Protein AF-A0A929BHW5-F1 (afdb_monomer_lite)

Sequence (116 aa):
M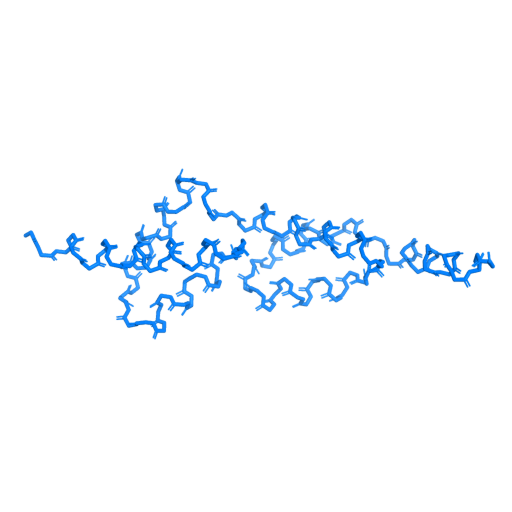ADTSASQRCLDAAYRYLSYRPRSEGEVRQRLLRHGFANEEVDEAIAKLKEQKLIDDFAFAQFWKDSRLSFRPKSKRLIARELRGKRVDADIVYEMTKDIDDELNAYKIGCSRIAF

Secondary structure (DSSP, 8-state):
--THHHHHHHHHHHHHHHTTS---HHHHHHHHHHTT--HHHHHHHHHHHHHTTS--HHHHHHHHHHHHHHTS---HHHHHHHHHHTT--HHHHHHHHTT--HHHHHHHHHHTT---

pLDDT: mean 81.16, std 13.09, range [41.66, 92.19]

Structure (mmCIF, N/CA/C/O backbone):
data_AF-A0A929BHW5-F1
#
_entry.id   AF-A0A929BHW5-F1
#
loop_
_atom_site.group_PDB
_atom_site.id
_atom_site.type_symbol
_atom_site.label_atom_id
_atom_site.label_alt_id
_atom_site.label_comp_id
_atom_site.label_asym_id
_atom_site.label_entity_id
_atom_site.label_seq_id
_atom_site.pdbx_PDB_ins_code
_atom_site.Cartn_x
_atom_site.Cartn_y
_atom_site.Cartn_z
_atom_site.occupancy
_atom_site.B_iso_or_equiv
_atom_site.auth_seq_id
_atom_site.auth_comp_id
_atom_site.auth_asym_id
_atom_site.auth_atom_id
_atom_site.pdbx_PDB_model_num
ATOM 1 N N . MET A 1 1 ? -21.484 4.624 23.759 1.00 43.19 1 MET A N 1
ATOM 2 C CA . MET A 1 1 ? -20.060 5.020 23.625 1.00 43.19 1 MET A CA 1
ATOM 3 C C . MET A 1 1 ? -19.141 3.787 23.689 1.00 43.19 1 MET A C 1
ATOM 5 O O . MET A 1 1 ? -18.159 3.810 24.417 1.00 43.19 1 MET A O 1
ATOM 9 N N . ALA A 1 2 ? -19.450 2.700 22.965 1.00 47.53 2 ALA A N 1
ATOM 10 C CA . ALA A 1 2 ? -18.661 1.456 23.004 1.00 47.53 2 ALA A CA 1
ATOM 11 C C . ALA A 1 2 ? -17.816 1.229 21.729 1.00 47.53 2 ALA A C 1
ATOM 13 O O . ALA A 1 2 ? -16.783 0.562 21.794 1.00 47.53 2 ALA A O 1
ATOM 14 N N . ASP A 1 3 ? -18.180 1.865 20.610 1.00 55.06 3 ASP A N 1
ATOM 15 C CA . ASP A 1 3 ? -17.587 1.582 19.291 1.00 55.06 3 ASP A CA 1
ATOM 16 C C . ASP A 1 3 ? -16.244 2.282 19.035 1.00 55.06 3 ASP A C 1
ATOM 18 O O . ASP A 1 3 ? -15.412 1.793 18.271 1.00 55.06 3 ASP A O 1
ATOM 22 N N . THR A 1 4 ? -15.950 3.375 19.748 1.00 61.31 4 THR A N 1
ATOM 23 C CA . THR A 1 4 ? -14.679 4.105 19.599 1.00 61.31 4 THR A CA 1
ATOM 24 C C . THR A 1 4 ? -13.470 3.230 19.945 1.00 61.31 4 THR A C 1
ATOM 26 O O . THR A 1 4 ? -12.410 3.387 19.350 1.00 61.31 4 THR A O 1
ATOM 29 N N . SER A 1 5 ? -13.609 2.271 20.873 1.00 70.75 5 SER A N 1
ATOM 30 C CA . SER A 1 5 ? -12.477 1.431 21.292 1.00 70.75 5 SER A CA 1
ATOM 31 C C . SER A 1 5 ? -12.077 0.384 20.248 1.00 70.75 5 SER A C 1
ATOM 33 O O . SER A 1 5 ? -10.893 0.071 20.133 1.00 70.75 5 SER A O 1
ATOM 35 N N . ALA A 1 6 ? -13.036 -0.146 19.484 1.00 74.88 6 ALA A N 1
ATOM 36 C CA . ALA A 1 6 ? -12.781 -1.150 18.454 1.00 74.88 6 ALA A CA 1
ATOM 37 C C . ALA A 1 6 ? -12.157 -0.500 17.209 1.00 74.88 6 ALA A C 1
ATOM 39 O O . ALA A 1 6 ? -11.065 -0.895 16.794 1.00 74.88 6 ALA A O 1
ATOM 40 N N . SER A 1 7 ? -12.754 0.604 16.744 1.00 79.12 7 SER A N 1
ATOM 41 C CA . SER A 1 7 ? -12.224 1.432 15.651 1.00 79.12 7 SER A CA 1
ATOM 42 C C . SER A 1 7 ? -10.809 1.956 15.961 1.00 79.12 7 SER A C 1
ATOM 44 O O . SER A 1 7 ? -9.906 1.863 15.126 1.00 79.12 7 SER A O 1
ATOM 46 N N . GLN A 1 8 ? -10.544 2.383 17.205 1.00 84.19 8 GLN A N 1
ATOM 47 C CA . GLN A 1 8 ? -9.198 2.804 17.617 1.00 84.19 8 GLN A CA 1
ATOM 48 C C . GLN A 1 8 ? -8.180 1.651 17.597 1.00 84.19 8 GLN A C 1
ATOM 50 O O . GLN A 1 8 ? -7.059 1.832 17.127 1.00 84.19 8 GLN A O 1
ATOM 55 N N . ARG A 1 9 ? -8.554 0.443 18.045 1.00 87.56 9 ARG A N 1
ATOM 56 C CA . ARG A 1 9 ? -7.670 -0.738 17.969 1.00 87.56 9 ARG A CA 1
ATOM 57 C C . ARG A 1 9 ? -7.383 -1.148 16.523 1.00 87.56 9 ARG A C 1
ATOM 59 O O . ARG A 1 9 ? -6.266 -1.580 16.234 1.00 87.56 9 ARG A O 1
ATOM 66 N N . CYS A 1 10 ? -8.368 -1.015 15.635 1.00 89.44 10 CYS A N 1
ATOM 67 C CA . CYS A 1 10 ? -8.224 -1.257 14.200 1.00 89.44 10 CYS A CA 1
ATOM 68 C C . CYS A 1 10 ? -7.194 -0.291 13.587 1.00 89.44 10 CYS A C 1
ATOM 70 O O . CYS A 1 10 ? -6.237 -0.724 12.937 1.00 89.44 10 CYS A O 1
ATOM 72 N N . LEU A 1 11 ? -7.320 1.006 13.889 1.00 88.44 11 LEU A N 1
ATOM 73 C CA . LEU A 1 11 ? -6.371 2.042 13.470 1.00 88.44 11 LEU A CA 1
ATOM 74 C C . LEU A 1 11 ? -4.960 1.804 14.014 1.00 88.44 11 LEU A C 1
ATOM 76 O O . LEU A 1 11 ? -4.001 1.809 13.245 1.00 88.44 11 LEU A O 1
ATOM 80 N N . ASP A 1 12 ? -4.818 1.521 15.308 1.00 90.50 12 ASP A N 1
ATOM 81 C CA . ASP A 1 12 ? -3.513 1.255 15.925 1.00 90.50 12 ASP A CA 1
ATOM 82 C C . ASP A 1 12 ? -2.820 0.039 15.289 1.00 90.50 12 ASP A C 1
ATOM 84 O O . ASP A 1 12 ? -1.606 0.048 15.049 1.00 90.50 12 ASP A O 1
ATOM 88 N N . ALA A 1 13 ? -3.584 -1.012 14.972 1.00 89.62 13 ALA A N 1
ATOM 89 C CA . ALA A 1 13 ? -3.074 -2.176 14.256 1.00 89.62 13 ALA A CA 1
ATOM 90 C C . ALA A 1 13 ? -2.618 -1.818 12.832 1.00 89.62 13 ALA A C 1
ATOM 92 O O . ALA A 1 13 ? -1.569 -2.299 12.386 1.00 89.62 13 ALA A O 1
ATOM 93 N N . ALA A 1 14 ? -3.362 -0.955 12.137 1.00 91.00 14 ALA A N 1
ATOM 94 C CA . ALA A 1 14 ? -2.997 -0.475 10.811 1.00 91.00 14 ALA A CA 1
ATOM 95 C C . ALA A 1 14 ? -1.727 0.392 10.841 1.00 91.00 14 ALA A C 1
ATOM 97 O O . ALA A 1 14 ? -0.806 0.136 10.063 1.00 91.00 14 ALA A O 1
ATOM 98 N N . TYR A 1 15 ? -1.612 1.332 11.785 1.00 90.94 15 TYR A N 1
ATOM 99 C CA . TYR A 1 15 ? -0.413 2.161 11.959 1.00 90.94 15 TYR A CA 1
ATOM 100 C C . TYR A 1 15 ? 0.834 1.318 12.212 1.00 90.94 15 TYR A C 1
ATOM 102 O O . TYR A 1 15 ? 1.860 1.507 11.555 1.00 90.94 15 TYR A O 1
ATOM 110 N N . ARG A 1 16 ? 0.737 0.328 13.109 1.00 90.69 16 ARG A N 1
ATOM 111 C CA . ARG A 1 16 ? 1.833 -0.619 13.356 1.00 90.69 16 ARG A CA 1
ATOM 112 C C . ARG A 1 16 ? 2.199 -1.414 12.110 1.00 90.69 16 ARG A C 1
ATOM 114 O O . ARG A 1 16 ? 3.352 -1.781 11.948 1.00 90.69 16 ARG A O 1
ATOM 121 N N . TYR A 1 17 ? 1.243 -1.721 11.239 1.00 89.12 17 TYR A N 1
ATOM 122 C CA . TYR A 1 17 ? 1.525 -2.465 10.015 1.00 89.12 17 TYR A CA 1
ATOM 123 C C . TYR A 1 17 ? 2.203 -1.603 8.939 1.00 89.12 17 TYR A C 1
ATOM 125 O O . TYR A 1 17 ? 3.092 -2.094 8.232 1.00 89.12 17 TYR A O 1
ATOM 133 N N . LEU A 1 18 ? 1.805 -0.331 8.839 1.00 88.00 18 LEU A N 1
ATOM 134 C CA . LEU A 1 18 ? 2.354 0.652 7.902 1.00 88.00 18 LEU A CA 1
ATOM 135 C C . LEU A 1 18 ? 3.751 1.146 8.300 1.00 88.00 18 LEU A C 1
ATOM 137 O O . LEU A 1 18 ? 4.556 1.440 7.419 1.00 88.00 18 LEU A O 1
ATOM 141 N N . SER A 1 19 ? 4.079 1.183 9.596 1.00 88.25 19 SER A N 1
ATOM 142 C CA . SER A 1 19 ? 5.367 1.705 10.080 1.00 88.25 19 SER A CA 1
ATOM 143 C C . SER A 1 19 ? 6.592 0.924 9.587 1.00 88.25 19 SER A C 1
ATOM 145 O O . SER A 1 19 ? 7.676 1.490 9.480 1.00 88.25 19 SER A O 1
ATOM 147 N N . TYR A 1 20 ? 6.443 -0.363 9.257 1.00 84.38 20 TYR A N 1
ATOM 148 C CA . TYR A 1 20 ? 7.560 -1.194 8.791 1.00 84.38 20 TYR A CA 1
ATOM 149 C C . TYR A 1 20 ? 7.946 -0.945 7.328 1.00 84.38 20 TYR A C 1
ATOM 151 O O . TYR A 1 20 ? 9.118 -1.051 6.976 1.00 84.38 20 TYR A O 1
ATOM 159 N N . ARG A 1 21 ? 6.958 -0.728 6.451 1.00 84.56 21 ARG A N 1
ATOM 160 C CA . ARG A 1 21 ? 7.149 -0.460 5.016 1.00 84.56 21 ARG A CA 1
ATOM 161 C C . ARG A 1 21 ? 5.842 0.066 4.411 1.00 84.56 21 ARG A C 1
ATOM 163 O O . ARG A 1 21 ? 4.783 -0.359 4.879 1.00 84.56 21 ARG A O 1
ATOM 170 N N . PRO A 1 22 ? 5.892 0.842 3.315 1.00 84.19 22 PRO A N 1
ATOM 171 C CA . PRO A 1 22 ? 4.690 1.235 2.585 1.00 84.19 22 PRO A CA 1
ATOM 172 C C . PRO A 1 22 ? 3.915 0.001 2.103 1.00 84.19 22 PRO A C 1
ATOM 174 O O . PRO A 1 22 ? 4.509 -0.977 1.624 1.00 84.19 22 PRO A O 1
ATOM 177 N N . ARG A 1 23 ? 2.591 0.035 2.277 1.00 87.25 23 ARG A N 1
ATOM 178 C CA . ARG A 1 23 ? 1.644 -1.037 1.934 1.00 87.25 23 ARG A CA 1
ATOM 179 C C . ARG A 1 23 ? 0.542 -0.489 1.040 1.00 87.25 23 ARG A C 1
ATOM 181 O O . ARG A 1 23 ? 0.194 0.679 1.164 1.00 87.25 23 ARG A O 1
ATOM 188 N N . SER A 1 24 ? -0.033 -1.354 0.214 1.00 90.56 24 SER A N 1
ATOM 189 C CA . SER A 1 24 ? -1.287 -1.063 -0.477 1.00 90.56 24 SER A CA 1
ATOM 190 C C . SER A 1 24 ? -2.479 -1.158 0.477 1.00 90.56 24 SER A C 1
ATOM 192 O O . SER A 1 24 ? -2.452 -1.891 1.476 1.00 90.56 24 SER A O 1
ATOM 194 N N . GLU A 1 25 ? -3.561 -0.484 0.115 1.00 90.50 25 GLU A N 1
ATOM 195 C CA . GLU A 1 25 ? -4.868 -0.566 0.758 1.00 90.50 25 GLU A CA 1
ATOM 196 C C . GLU A 1 25 ? -5.330 -2.019 0.887 1.00 90.50 25 GLU A C 1
ATOM 198 O O . GLU A 1 25 ? -5.717 -2.467 1.969 1.00 90.50 25 GLU A O 1
ATOM 203 N N . GLY A 1 26 ? -5.210 -2.798 -0.190 1.00 88.81 26 GLY A N 1
ATOM 204 C CA . GLY A 1 26 ? -5.611 -4.201 -0.194 1.00 88.81 26 GLY A CA 1
ATOM 205 C C . GLY A 1 26 ? -4.771 -5.099 0.729 1.00 88.81 26 GLY A C 1
ATOM 206 O O . GLY A 1 26 ? -5.286 -6.100 1.244 1.00 88.81 26 GLY A O 1
ATOM 207 N N . GLU A 1 27 ? -3.495 -4.776 0.985 1.00 89.94 27 GLU A N 1
ATOM 208 C CA . GLU A 1 27 ? -2.702 -5.467 2.015 1.00 89.94 27 GLU A CA 1
ATOM 209 C C . GLU A 1 27 ? -3.205 -5.114 3.425 1.00 89.94 27 GLU A C 1
ATOM 211 O O . GLU A 1 27 ? -3.349 -6.016 4.258 1.00 89.94 27 GLU A O 1
ATOM 216 N N . VAL A 1 28 ? -3.508 -3.836 3.686 1.00 91.19 28 VAL A N 1
ATOM 217 C CA . VAL A 1 28 ? -3.990 -3.359 4.995 1.00 91.19 28 VAL A CA 1
ATOM 218 C C . VAL A 1 28 ? -5.378 -3.917 5.305 1.00 91.19 28 VAL A C 1
ATOM 220 O O . VAL A 1 28 ? -5.559 -4.538 6.354 1.00 91.19 28 VAL A O 1
ATOM 223 N N . ARG A 1 29 ? -6.328 -3.815 4.367 1.00 92.19 29 ARG A N 1
ATOM 224 C CA . ARG A 1 29 ? -7.685 -4.360 4.514 1.00 92.19 29 ARG A CA 1
ATOM 225 C C . ARG A 1 29 ? -7.646 -5.855 4.824 1.00 92.19 29 ARG A C 1
ATOM 227 O O . ARG A 1 29 ? -8.243 -6.301 5.800 1.00 92.19 29 ARG A O 1
ATOM 234 N N . GLN A 1 30 ? -6.877 -6.644 4.062 1.00 91.38 30 GLN A N 1
ATOM 235 C CA . GLN A 1 30 ? -6.772 -8.083 4.331 1.00 91.38 30 GLN A CA 1
ATOM 236 C C . GLN A 1 30 ? -6.159 -8.373 5.709 1.00 91.38 30 GLN A C 1
ATOM 238 O O . GLN A 1 30 ? -6.560 -9.327 6.380 1.00 91.38 30 GLN A O 1
ATOM 243 N N . ARG A 1 31 ? -5.161 -7.586 6.126 1.00 90.88 31 ARG A N 1
ATOM 244 C CA . ARG A 1 31 ? -4.504 -7.757 7.423 1.00 90.88 31 ARG A CA 1
ATOM 245 C C . ARG A 1 31 ? -5.483 -7.521 8.570 1.00 90.88 31 ARG A C 1
ATOM 247 O O . ARG A 1 31 ? -5.496 -8.330 9.494 1.00 90.88 31 ARG A O 1
ATOM 254 N N . LEU A 1 32 ? -6.287 -6.463 8.495 1.00 90.50 32 LEU A N 1
ATOM 255 C CA . LEU A 1 32 ? -7.270 -6.122 9.522 1.00 90.50 32 LEU A CA 1
ATOM 256 C C . LEU A 1 32 ? -8.406 -7.154 9.579 1.00 90.50 32 LEU A C 1
ATOM 258 O O . LEU A 1 32 ? -8.705 -7.671 10.652 1.00 90.50 32 LEU A O 1
ATOM 262 N N . LEU A 1 33 ? -8.934 -7.583 8.430 1.00 91.31 33 LEU A N 1
ATOM 263 C CA . LEU A 1 33 ? -9.943 -8.650 8.389 1.00 91.31 33 LEU A CA 1
ATOM 264 C C . LEU A 1 33 ? -9.425 -9.967 8.987 1.00 91.31 33 LEU A C 1
ATOM 266 O O . LEU A 1 33 ? -10.125 -10.634 9.742 1.00 91.31 33 LEU A O 1
ATOM 270 N N . ARG A 1 34 ? -8.160 -10.327 8.724 1.00 90.94 34 ARG A N 1
ATOM 271 C CA . ARG A 1 34 ? -7.519 -11.497 9.356 1.00 90.94 34 ARG A CA 1
ATOM 272 C C . ARG A 1 34 ? -7.337 -11.357 10.868 1.00 90.94 34 ARG A C 1
ATOM 274 O O . ARG A 1 34 ? -7.190 -12.374 11.537 1.00 90.94 34 ARG A O 1
ATOM 281 N N . HIS A 1 35 ? -7.307 -10.134 11.390 1.00 88.12 35 HIS A N 1
ATOM 282 C CA . HIS A 1 35 ? -7.249 -9.865 12.825 1.00 88.12 35 HIS A CA 1
ATOM 283 C C . HIS A 1 35 ? -8.624 -9.935 13.509 1.00 88.12 35 HIS A C 1
ATOM 285 O O . HIS A 1 35 ? -8.672 -9.865 14.734 1.00 88.12 35 HIS A O 1
ATOM 291 N N . GLY A 1 36 ? -9.706 -10.135 12.749 1.00 90.00 36 GLY A N 1
ATOM 292 C CA . GLY A 1 36 ? -11.058 -10.313 13.279 1.00 90.00 36 GLY A CA 1
ATOM 293 C C . GLY A 1 36 ? -11.870 -9.023 13.403 1.00 90.00 36 GLY A C 1
ATOM 294 O O . GLY A 1 36 ? -12.916 -9.048 14.042 1.00 90.00 36 GLY A O 1
ATOM 295 N N . PHE A 1 37 ? -11.412 -7.915 12.811 1.00 91.00 37 PHE A N 1
ATOM 296 C CA . PHE A 1 37 ? -12.187 -6.672 12.756 1.00 91.00 37 PHE A CA 1
ATOM 297 C C . PHE A 1 37 ? -13.363 -6.796 11.776 1.00 91.00 37 PHE A C 1
ATOM 299 O O . PHE A 1 37 ? -13.251 -7.463 10.742 1.00 91.00 37 PHE A O 1
ATOM 306 N N . ALA A 1 38 ? -14.484 -6.144 12.093 1.00 91.06 38 ALA A N 1
ATOM 307 C CA . ALA A 1 38 ? -15.653 -6.092 11.217 1.00 91.06 38 ALA A CA 1
ATOM 308 C C . ALA A 1 38 ? -15.366 -5.265 9.951 1.00 91.06 38 ALA A C 1
ATOM 310 O O . ALA A 1 38 ? -14.555 -4.342 9.982 1.00 91.06 38 ALA A O 1
ATOM 311 N N . ASN A 1 39 ? -16.052 -5.561 8.838 1.00 89.62 39 ASN A N 1
ATOM 312 C CA . ASN A 1 39 ? -15.855 -4.823 7.579 1.00 89.62 39 ASN A CA 1
ATOM 313 C C . ASN A 1 39 ? -16.061 -3.309 7.753 1.00 89.62 39 ASN A C 1
ATOM 315 O O . ASN A 1 39 ? -15.259 -2.535 7.247 1.00 89.62 39 ASN A O 1
ATOM 319 N N . GLU A 1 40 ? -17.074 -2.898 8.520 1.00 89.94 40 GLU A N 1
ATOM 320 C CA . GLU A 1 40 ? -17.373 -1.484 8.783 1.00 89.94 40 GLU A CA 1
ATOM 321 C C . GLU A 1 40 ? -16.216 -0.772 9.507 1.00 89.94 40 GLU A C 1
ATOM 323 O O . GLU A 1 40 ? -15.802 0.310 9.097 1.00 89.94 40 GLU A O 1
ATOM 328 N N . GLU A 1 41 ? -15.624 -1.408 10.524 1.00 90.06 41 GLU A N 1
ATOM 329 C CA . GLU A 1 41 ? -14.463 -0.869 11.251 1.00 90.06 41 GLU A CA 1
ATOM 330 C C . GLU A 1 41 ? -13.217 -0.776 10.363 1.00 90.06 41 GLU A C 1
ATOM 332 O O . GLU A 1 41 ? -12.408 0.146 10.493 1.00 90.06 41 GLU A O 1
ATOM 337 N N . VAL A 1 42 ? -13.034 -1.747 9.463 1.00 91.69 42 VAL A N 1
ATOM 338 C CA . VAL A 1 42 ? -11.925 -1.740 8.506 1.00 91.69 42 VAL A CA 1
ATOM 339 C C . VAL A 1 42 ? -12.102 -0.617 7.493 1.00 91.69 42 VAL A C 1
ATOM 341 O O . VAL A 1 42 ? -11.137 0.089 7.208 1.00 91.69 42 VAL A O 1
ATOM 344 N N . ASP A 1 43 ? -13.310 -0.421 6.976 1.00 91.19 43 ASP A N 1
ATOM 345 C CA . ASP A 1 43 ? -13.602 0.635 6.008 1.00 91.19 43 ASP A CA 1
ATOM 346 C C . ASP A 1 43 ? -13.423 2.027 6.622 1.00 91.19 43 ASP A C 1
ATOM 348 O O . ASP A 1 43 ? -12.798 2.892 6.003 1.00 91.19 43 ASP A O 1
ATOM 352 N N . GLU A 1 44 ? -13.858 2.220 7.870 1.00 90.69 44 GLU A N 1
ATOM 353 C CA . GLU A 1 44 ? -13.622 3.461 8.610 1.00 90.69 44 GLU A CA 1
ATOM 354 C C . GLU A 1 44 ? -12.120 3.714 8.836 1.00 90.69 44 GLU A C 1
ATOM 356 O O . GLU A 1 44 ? -11.624 4.827 8.626 1.00 90.69 44 GLU A O 1
ATOM 361 N N . ALA A 1 45 ? -11.365 2.677 9.218 1.00 91.00 45 ALA A N 1
ATOM 362 C CA . ALA A 1 45 ? -9.924 2.788 9.414 1.00 91.00 45 ALA A CA 1
ATOM 363 C C . ALA A 1 45 ? -9.192 3.120 8.104 1.00 91.00 45 ALA A C 1
ATOM 365 O O . ALA A 1 45 ? -8.326 3.995 8.086 1.00 91.00 45 ALA A O 1
ATOM 366 N N . ILE A 1 46 ? -9.554 2.468 6.996 1.00 90.94 46 ILE A N 1
ATOM 367 C CA . ILE A 1 46 ? -8.983 2.750 5.674 1.00 90.94 46 ILE A CA 1
ATOM 368 C C . ILE A 1 46 ? -9.304 4.181 5.231 1.00 90.94 46 ILE A C 1
ATOM 370 O O . ILE A 1 46 ? -8.402 4.871 4.754 1.00 90.94 46 ILE A O 1
ATOM 374 N N . ALA A 1 47 ? -10.541 4.653 5.418 1.00 91.19 47 ALA A N 1
ATOM 375 C CA . ALA A 1 47 ? -10.926 6.023 5.077 1.00 91.19 47 ALA A CA 1
ATOM 376 C C . ALA A 1 47 ? -10.068 7.055 5.831 1.00 91.19 47 ALA A C 1
ATOM 378 O O . ALA A 1 47 ? -9.466 7.928 5.207 1.00 91.19 47 ALA A O 1
ATOM 379 N N . LYS A 1 48 ? -9.896 6.883 7.147 1.00 90.81 48 LYS A N 1
ATOM 380 C CA . LYS A 1 48 ? -9.023 7.743 7.966 1.00 90.81 48 LYS A CA 1
ATOM 381 C C . LYS A 1 48 ? -7.557 7.695 7.527 1.00 90.81 48 LYS A C 1
ATOM 383 O O . LYS A 1 48 ? -6.885 8.723 7.485 1.00 90.81 48 LYS A O 1
ATOM 388 N N . LEU A 1 49 ? -7.041 6.517 7.173 1.00 89.50 49 LEU A N 1
ATOM 389 C CA . LEU A 1 49 ? -5.664 6.373 6.683 1.00 89.50 49 LEU A CA 1
ATOM 390 C C . LEU A 1 49 ? -5.459 7.048 5.318 1.00 89.50 49 LEU A C 1
ATOM 392 O O . LEU A 1 49 ? -4.384 7.604 5.075 1.00 89.50 49 LEU A O 1
ATOM 396 N N . LYS A 1 50 ? -6.480 7.037 4.451 1.00 89.75 50 LYS A N 1
ATOM 397 C CA . LYS A 1 50 ? -6.492 7.779 3.181 1.00 89.75 50 LYS A CA 1
ATOM 398 C C . LYS A 1 50 ? -6.537 9.288 3.402 1.00 89.75 50 LYS A C 1
ATOM 400 O O . LYS A 1 50 ? -5.760 10.007 2.780 1.00 89.75 50 LYS A O 1
ATOM 405 N N . GLU A 1 51 ? -7.377 9.771 4.319 1.00 89.81 51 GLU A N 1
ATOM 406 C CA . GLU A 1 51 ? -7.427 11.194 4.696 1.00 89.81 51 GLU A CA 1
ATOM 407 C C . GLU A 1 51 ? -6.071 11.695 5.206 1.00 89.81 51 GLU A C 1
ATOM 409 O O . GLU A 1 51 ? -5.619 12.782 4.845 1.00 89.81 51 GLU A O 1
ATOM 414 N N . GLN A 1 52 ? -5.373 10.865 5.982 1.00 89.06 52 GLN A N 1
ATOM 415 C CA . GLN A 1 52 ? -4.024 11.148 6.477 1.00 89.06 52 GLN A CA 1
ATOM 416 C C . GLN A 1 52 ? -2.920 10.938 5.426 1.00 89.06 52 GLN A C 1
ATOM 418 O O . GLN A 1 52 ? -1.746 11.138 5.736 1.00 89.06 52 GLN A O 1
ATOM 423 N N . LYS A 1 53 ? -3.268 10.538 4.193 1.00 86.31 53 LYS A N 1
ATOM 424 C CA . LYS A 1 53 ? -2.337 10.220 3.093 1.00 86.31 53 LYS A CA 1
ATOM 425 C C . LYS A 1 53 ? -1.287 9.160 3.450 1.00 86.31 53 LYS A C 1
ATOM 427 O O . LYS A 1 53 ? -0.190 9.149 2.898 1.00 86.31 53 LYS A O 1
ATOM 432 N N . LEU A 1 54 ? -1.615 8.266 4.379 1.00 85.38 54 LEU A N 1
ATOM 433 C CA . LEU A 1 54 ? -0.739 7.163 4.782 1.00 85.38 54 LEU A CA 1
ATOM 434 C C . LEU A 1 54 ? -0.902 5.937 3.883 1.00 85.38 54 LEU A C 1
ATOM 436 O O . LEU A 1 54 ? -0.002 5.100 3.815 1.00 85.38 54 LEU A O 1
ATOM 440 N N . ILE A 1 55 ? -2.047 5.833 3.206 1.00 87.38 55 ILE A N 1
ATOM 441 C CA . ILE A 1 55 ? -2.319 4.820 2.191 1.00 87.38 55 ILE A CA 1
ATOM 442 C C . ILE A 1 55 ? -2.729 5.531 0.909 1.00 87.38 55 ILE A C 1
ATOM 444 O O . ILE A 1 55 ? -3.709 6.273 0.885 1.00 87.38 55 ILE A O 1
ATOM 448 N N . ASP A 1 56 ? -1.986 5.252 -0.152 1.00 87.19 56 ASP A N 1
ATOM 449 C CA . ASP A 1 56 ? -2.284 5.674 -1.511 1.00 87.19 56 ASP A CA 1
ATOM 450 C C . ASP A 1 56 ? -1.776 4.575 -2.449 1.00 87.19 56 ASP A C 1
ATOM 452 O O . ASP A 1 56 ? -0.569 4.347 -2.569 1.00 87.19 56 ASP A O 1
ATOM 456 N N . ASP A 1 57 ? -2.706 3.853 -3.076 1.00 87.88 57 ASP A N 1
ATOM 457 C CA . ASP A 1 57 ? -2.383 2.744 -3.973 1.00 87.88 57 ASP A CA 1
ATOM 458 C C . ASP A 1 57 ? -1.666 3.211 -5.244 1.00 87.88 57 ASP A C 1
ATOM 460 O O . ASP A 1 57 ? -0.822 2.480 -5.769 1.00 87.88 57 ASP A O 1
ATOM 464 N N . PHE A 1 58 ? -1.944 4.430 -5.712 1.00 87.12 58 PHE A N 1
ATOM 465 C CA . PHE A 1 58 ? -1.273 5.011 -6.869 1.00 87.12 58 PHE A CA 1
ATOM 466 C C . PHE A 1 58 ? 0.173 5.367 -6.521 1.00 87.12 58 PHE A C 1
ATOM 468 O O . PHE A 1 58 ? 1.101 4.919 -7.200 1.00 87.12 58 PHE A O 1
ATOM 475 N N . ALA A 1 59 ? 0.381 6.087 -5.414 1.00 87.62 59 ALA A N 1
ATOM 476 C CA . ALA A 1 59 ? 1.723 6.424 -4.938 1.00 87.62 59 ALA A CA 1
ATOM 477 C C . ALA A 1 59 ? 2.537 5.164 -4.598 1.00 87.62 59 ALA A C 1
ATOM 479 O O . ALA A 1 59 ? 3.720 5.068 -4.936 1.00 87.62 59 ALA A O 1
ATOM 480 N N . PHE A 1 60 ? 1.899 4.158 -3.987 1.00 89.31 60 PHE A N 1
ATOM 481 C CA . PHE A 1 60 ? 2.518 2.862 -3.722 1.00 89.31 60 PHE A CA 1
ATOM 482 C C . PHE A 1 60 ? 2.940 2.161 -5.018 1.00 89.31 60 PHE A C 1
ATOM 484 O O . PHE A 1 60 ? 4.069 1.669 -5.116 1.00 89.31 60 PHE A O 1
ATOM 491 N N . ALA A 1 61 ? 2.059 2.115 -6.019 1.00 88.62 61 ALA A N 1
ATOM 492 C CA . ALA A 1 61 ? 2.343 1.452 -7.284 1.00 88.62 61 ALA A CA 1
ATOM 493 C C . ALA A 1 61 ? 3.447 2.167 -8.080 1.00 88.62 61 ALA A C 1
ATOM 495 O O . ALA A 1 61 ? 4.308 1.496 -8.659 1.00 88.62 61 ALA A O 1
ATOM 496 N N . GLN A 1 62 ? 3.483 3.501 -8.039 1.00 88.31 62 GLN A N 1
ATOM 497 C CA . GLN A 1 62 ? 4.560 4.301 -8.620 1.00 88.31 62 GLN A CA 1
ATOM 498 C C . GLN A 1 62 ? 5.901 4.021 -7.928 1.00 88.31 62 GLN A C 1
ATOM 500 O O . GLN A 1 62 ? 6.865 3.637 -8.592 1.00 88.31 62 GLN A O 1
ATOM 505 N N . PHE A 1 63 ? 5.944 4.093 -6.593 1.00 87.50 63 PHE A N 1
ATOM 506 C CA . PHE A 1 63 ? 7.136 3.753 -5.810 1.00 87.50 63 PHE A CA 1
ATOM 507 C C . PHE A 1 63 ? 7.642 2.332 -6.113 1.00 87.50 63 PHE A C 1
ATOM 509 O O . PHE A 1 63 ? 8.849 2.095 -6.249 1.00 87.50 63 PHE A O 1
ATOM 516 N N . TRP A 1 64 ? 6.722 1.374 -6.250 1.00 87.69 64 TRP A N 1
ATOM 517 C CA . TRP A 1 64 ? 7.050 -0.010 -6.581 1.00 87.69 64 TRP A CA 1
ATOM 518 C C . TRP A 1 64 ? 7.637 -0.148 -7.990 1.00 87.69 64 TRP A C 1
ATOM 520 O O . TRP A 1 64 ? 8.642 -0.844 -8.170 1.00 87.69 64 TRP A O 1
ATOM 530 N N . LYS A 1 65 ? 7.040 0.533 -8.980 1.00 86.06 65 LYS A N 1
ATOM 531 C CA . LYS A 1 65 ? 7.541 0.587 -10.360 1.00 86.06 65 LYS A CA 1
ATOM 532 C C . LYS A 1 65 ? 8.969 1.120 -10.392 1.00 86.06 65 LYS A C 1
ATOM 534 O O . LYS A 1 65 ? 9.860 0.444 -10.907 1.00 86.06 65 LYS A O 1
ATOM 539 N N . ASP A 1 66 ? 9.198 2.280 -9.789 1.00 85.31 66 ASP A N 1
ATOM 540 C CA . ASP A 1 66 ? 10.491 2.965 -9.826 1.00 85.31 66 ASP A CA 1
ATOM 541 C C . ASP A 1 66 ? 11.577 2.140 -9.121 1.00 85.31 66 ASP A C 1
ATOM 543 O O . ASP A 1 66 ? 12.680 1.959 -9.648 1.00 85.31 66 ASP A O 1
ATOM 547 N N . SER A 1 67 ? 11.232 1.512 -7.992 1.00 84.06 67 SER A N 1
ATOM 548 C CA . SER A 1 67 ? 12.114 0.575 -7.284 1.00 84.06 67 SER A CA 1
ATOM 549 C C . SER A 1 67 ? 12.532 -0.622 -8.151 1.00 84.06 67 SER A C 1
ATOM 551 O O . SER A 1 67 ? 13.672 -1.087 -8.074 1.00 84.06 67 SER A O 1
ATOM 553 N N . ARG A 1 68 ? 11.622 -1.148 -8.985 1.00 82.38 68 ARG A N 1
ATOM 554 C CA . ARG A 1 68 ? 11.880 -2.307 -9.861 1.00 82.38 68 ARG A CA 1
ATOM 555 C C . ARG A 1 68 ? 12.617 -1.951 -11.142 1.00 82.38 68 ARG A C 1
ATOM 557 O O . ARG A 1 68 ? 13.363 -2.788 -11.644 1.00 82.38 68 ARG A O 1
ATOM 564 N N . LEU A 1 69 ? 12.440 -0.738 -11.651 1.00 78.69 69 LEU A N 1
ATOM 565 C CA . LEU A 1 69 ? 13.202 -0.244 -12.796 1.00 78.69 69 LEU A CA 1
ATOM 566 C C . LEU A 1 69 ? 14.642 0.122 -12.403 1.00 78.69 69 LEU A C 1
ATOM 568 O O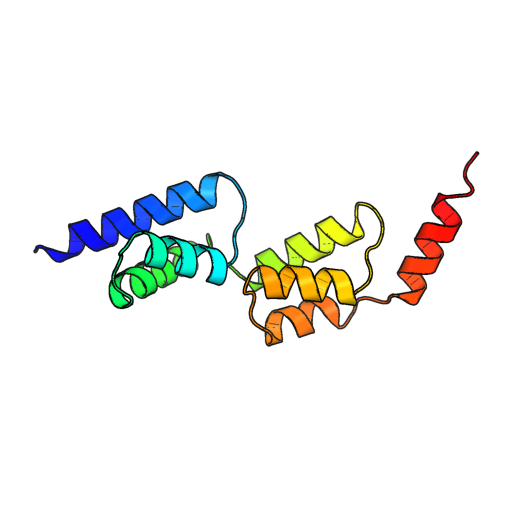 . LEU A 1 69 ? 15.553 -0.065 -13.207 1.00 78.69 69 LEU A O 1
ATOM 572 N N . SER A 1 70 ? 14.860 0.551 -11.157 1.00 74.38 70 SER A N 1
ATOM 573 C CA . SER A 1 70 ? 16.179 0.973 -10.662 1.00 74.38 70 SER A CA 1
ATOM 574 C C . SER A 1 70 ? 17.162 -0.188 -10.433 1.00 74.38 70 SER A C 1
ATOM 576 O O . SER A 1 70 ? 18.352 -0.049 -10.697 1.00 74.38 70 SER A O 1
ATOM 578 N N . PHE A 1 71 ? 16.695 -1.361 -9.978 1.00 61.09 71 PHE A N 1
ATOM 579 C CA . PHE A 1 71 ? 17.555 -2.462 -9.490 1.00 61.09 71 PHE A CA 1
ATOM 580 C C . PHE A 1 71 ? 17.749 -3.639 -10.470 1.00 61.09 71 PHE A C 1
ATOM 582 O O . PHE A 1 71 ? 17.900 -4.786 -10.048 1.00 61.09 71 PHE A O 1
ATOM 589 N N . ARG A 1 72 ? 17.817 -3.345 -11.777 1.00 64.25 72 ARG A N 1
ATOM 590 C CA . ARG A 1 72 ? 17.755 -4.235 -12.964 1.00 64.25 72 ARG A CA 1
ATOM 591 C C . ARG A 1 72 ? 16.362 -4.192 -13.589 1.00 64.25 72 ARG A C 1
ATOM 593 O O . ARG A 1 72 ? 15.447 -4.748 -12.980 1.00 64.25 72 ARG A O 1
ATOM 600 N N . PRO A 1 73 ? 16.219 -3.628 -14.803 1.00 65.50 73 PRO A N 1
ATOM 601 C CA . PRO A 1 73 ? 14.935 -3.498 -15.475 1.00 65.50 73 PRO A CA 1
ATOM 602 C C . PRO A 1 73 ? 14.188 -4.832 -15.491 1.00 65.50 73 PRO A C 1
ATOM 604 O O . PRO A 1 73 ? 14.604 -5.801 -16.127 1.00 65.50 73 PRO A O 1
ATOM 607 N N . LYS A 1 74 ? 13.112 -4.920 -14.713 1.00 70.38 74 LYS A N 1
ATOM 608 C CA . LYS A 1 74 ? 12.208 -6.067 -14.750 1.00 70.38 74 LYS A CA 1
ATOM 609 C C . LYS A 1 74 ? 11.160 -5.826 -15.824 1.00 70.38 74 LYS A C 1
ATOM 611 O O . LYS A 1 74 ? 10.756 -4.692 -16.057 1.00 70.38 74 LYS A O 1
ATOM 616 N N . SER A 1 75 ? 10.704 -6.906 -16.448 1.00 78.19 75 SER A N 1
ATOM 617 C CA . SER A 1 75 ? 9.657 -6.826 -17.458 1.00 78.19 75 SER A CA 1
ATOM 618 C C . SER A 1 75 ? 8.335 -6.341 -16.856 1.00 78.19 75 SER A C 1
ATOM 620 O O . SER A 1 75 ? 7.969 -6.692 -15.727 1.00 78.19 75 SER A O 1
ATOM 622 N N . LYS A 1 76 ? 7.584 -5.579 -17.648 1.00 82.94 76 LYS A N 1
ATOM 623 C CA . LYS A 1 76 ? 6.231 -5.074 -17.407 1.00 82.94 76 LYS A CA 1
ATOM 624 C C . LYS A 1 76 ? 5.327 -6.146 -16.820 1.00 82.94 76 LYS A C 1
ATOM 626 O O . LYS A 1 76 ? 4.641 -5.915 -15.827 1.00 82.94 76 LYS A O 1
ATOM 631 N N . ARG A 1 77 ? 5.376 -7.356 -17.390 1.00 82.75 77 ARG A N 1
ATOM 632 C CA . ARG A 1 77 ? 4.604 -8.519 -16.921 1.00 82.75 77 ARG A CA 1
ATOM 633 C C . ARG A 1 77 ? 4.903 -8.883 -15.467 1.00 82.75 77 ARG A C 1
ATOM 635 O O . ARG A 1 77 ? 3.978 -9.223 -14.731 1.00 82.75 77 ARG A O 1
ATOM 642 N N . LEU A 1 78 ? 6.168 -8.822 -15.048 1.00 85.38 78 LEU A N 1
ATOM 643 C CA . LEU A 1 78 ? 6.552 -9.134 -13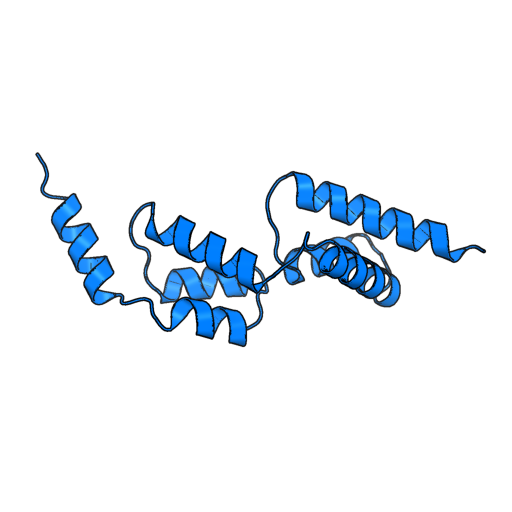.673 1.00 85.38 78 LEU A CA 1
ATOM 644 C C . LEU A 1 78 ? 6.066 -8.045 -12.712 1.00 85.38 78 LEU A C 1
ATOM 646 O O . LEU A 1 78 ? 5.452 -8.378 -11.703 1.00 85.38 78 LEU A O 1
ATOM 650 N N . ILE A 1 79 ? 6.268 -6.769 -13.056 1.00 85.81 79 ILE A N 1
ATOM 651 C CA . ILE A 1 79 ? 5.820 -5.631 -12.236 1.00 85.81 79 ILE A CA 1
ATOM 652 C C . ILE A 1 79 ? 4.294 -5.659 -12.071 1.00 85.81 79 ILE A C 1
ATOM 654 O O . ILE A 1 79 ? 3.795 -5.592 -10.949 1.00 85.81 79 ILE A O 1
ATOM 658 N N . ALA A 1 80 ? 3.549 -5.869 -13.161 1.00 86.94 80 ALA A N 1
ATOM 659 C CA . ALA A 1 80 ? 2.093 -6.002 -13.117 1.00 86.94 80 ALA A CA 1
ATOM 660 C C . ALA A 1 80 ? 1.643 -7.172 -12.228 1.00 86.94 80 ALA A C 1
ATOM 662 O O . ALA A 1 80 ? 0.700 -7.043 -11.447 1.00 86.94 80 ALA A O 1
ATOM 663 N N . ARG A 1 81 ? 2.322 -8.324 -12.318 1.00 88.25 81 ARG A N 1
ATOM 664 C CA . ARG A 1 81 ? 2.023 -9.496 -11.483 1.00 88.25 81 ARG A CA 1
ATOM 665 C C . ARG A 1 81 ? 2.291 -9.222 -10.004 1.00 88.25 81 ARG A C 1
ATOM 667 O O . ARG A 1 81 ? 1.488 -9.633 -9.169 1.00 88.25 81 ARG A O 1
ATOM 674 N N . GLU A 1 82 ? 3.391 -8.547 -9.678 1.00 88.88 82 GLU A N 1
ATOM 675 C CA . GLU A 1 82 ? 3.715 -8.175 -8.300 1.00 88.88 82 GLU 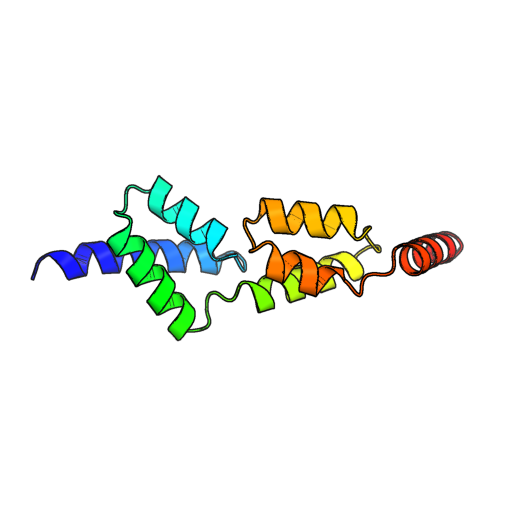A CA 1
ATOM 676 C C . GLU A 1 82 ? 2.668 -7.219 -7.723 1.00 88.88 82 GLU A C 1
ATOM 678 O O . GLU A 1 82 ? 2.139 -7.502 -6.649 1.00 88.88 82 GLU A O 1
ATOM 683 N N . LEU A 1 83 ? 2.305 -6.157 -8.451 1.00 89.19 83 LEU A N 1
ATOM 684 C CA . LEU A 1 83 ? 1.295 -5.188 -8.010 1.00 89.19 83 LEU A CA 1
ATOM 685 C C . LEU A 1 83 ? -0.087 -5.831 -7.808 1.00 89.19 83 LEU A C 1
ATOM 687 O O . LEU A 1 83 ? -0.722 -5.609 -6.778 1.00 89.19 83 LEU A O 1
ATOM 691 N N . ARG A 1 84 ? -0.518 -6.723 -8.712 1.00 88.81 84 ARG A N 1
ATOM 692 C CA . ARG A 1 84 ? -1.749 -7.514 -8.504 1.00 88.81 84 ARG A CA 1
ATOM 693 C C . ARG A 1 84 ? -1.650 -8.425 -7.283 1.00 88.81 84 ARG A C 1
ATOM 695 O O . ARG A 1 84 ? -2.608 -8.551 -6.528 1.00 88.81 84 ARG A O 1
ATOM 702 N N . GLY A 1 85 ? -0.486 -9.035 -7.047 1.00 87.25 85 GLY A N 1
ATOM 703 C CA . GLY A 1 85 ? -0.222 -9.812 -5.832 1.00 87.25 85 GLY A CA 1
ATOM 704 C C . GLY A 1 85 ? -0.290 -8.968 -4.553 1.00 87.25 85 GLY A C 1
ATOM 705 O O . GLY A 1 85 ? -0.625 -9.486 -3.487 1.00 87.25 85 GLY A O 1
ATOM 706 N N . LYS A 1 86 ? -0.030 -7.661 -4.666 1.00 87.88 86 LYS A N 1
ATOM 707 C CA . LYS A 1 86 ? -0.240 -6.656 -3.618 1.00 87.88 86 LYS A CA 1
ATOM 708 C C . LYS A 1 86 ? -1.675 -6.143 -3.539 1.00 87.88 86 LYS A C 1
ATOM 710 O O . LYS A 1 86 ? -1.937 -5.294 -2.700 1.00 87.88 86 LYS A O 1
ATOM 715 N N . ARG A 1 87 ? -2.611 -6.679 -4.326 1.00 89.62 87 ARG A N 1
ATOM 716 C CA . ARG A 1 87 ? -4.014 -6.231 -4.367 1.00 89.62 87 ARG A CA 1
ATOM 717 C C . ARG A 1 87 ? -4.170 -4.742 -4.673 1.00 89.62 87 ARG A C 1
ATOM 719 O O . ARG A 1 87 ? -5.083 -4.114 -4.157 1.00 89.62 87 ARG A O 1
ATOM 726 N N . VAL A 1 88 ? -3.265 -4.201 -5.481 1.00 88.81 88 VAL A N 1
ATOM 727 C CA . VAL A 1 88 ? -3.477 -2.895 -6.104 1.00 88.81 88 VAL A CA 1
ATOM 728 C C . VAL A 1 88 ? -4.554 -3.060 -7.171 1.00 88.81 88 VAL A C 1
ATOM 730 O O . VAL A 1 88 ? -4.582 -4.090 -7.857 1.00 88.81 88 VAL A O 1
ATOM 733 N N . ASP A 1 89 ? -5.425 -2.063 -7.290 1.00 88.25 89 ASP A N 1
ATOM 734 C CA . ASP A 1 89 ? -6.500 -2.053 -8.277 1.00 88.25 89 ASP A CA 1
ATOM 735 C C . ASP A 1 89 ? -5.977 -2.277 -9.710 1.00 88.25 89 ASP A C 1
ATOM 737 O O . ASP A 1 89 ? -4.886 -1.826 -10.076 1.00 88.25 89 ASP A O 1
ATOM 741 N N . ALA A 1 90 ? -6.745 -3.008 -10.522 1.00 84.62 90 ALA A N 1
ATOM 742 C CA . ALA A 1 90 ? -6.355 -3.356 -11.883 1.00 84.62 90 ALA A CA 1
ATOM 743 C C . ALA A 1 90 ? -6.146 -2.119 -12.772 1.00 84.62 90 ALA A C 1
ATOM 745 O O . ALA A 1 90 ? -5.231 -2.135 -13.603 1.00 84.62 90 ALA A O 1
ATOM 746 N N . ASP A 1 91 ? -6.921 -1.056 -12.554 1.00 87.81 91 ASP A N 1
ATOM 747 C CA . ASP A 1 91 ? -6.821 0.196 -13.301 1.00 87.81 91 ASP A CA 1
ATOM 748 C C . ASP A 1 91 ? -5.509 0.915 -12.970 1.00 87.81 91 ASP A C 1
ATOM 750 O O . ASP A 1 91 ? -4.776 1.330 -13.868 1.00 87.81 91 ASP A O 1
ATOM 754 N N . ILE A 1 92 ? -5.131 0.953 -11.687 1.00 88.38 92 ILE A N 1
ATOM 755 C CA . ILE A 1 92 ? -3.850 1.523 -11.236 1.00 88.38 92 ILE A CA 1
ATOM 756 C C . ILE A 1 92 ? -2.678 0.695 -11.777 1.00 88.38 92 ILE A C 1
ATOM 758 O O . ILE A 1 92 ? -1.680 1.244 -12.248 1.00 88.38 92 ILE A O 1
ATOM 762 N N . VAL A 1 93 ? -2.787 -0.638 -11.748 1.00 88.38 93 VAL A N 1
ATOM 763 C CA . VAL A 1 93 ? -1.766 -1.529 -12.322 1.00 88.38 93 VAL A CA 1
ATOM 764 C C . VAL A 1 93 ? -1.587 -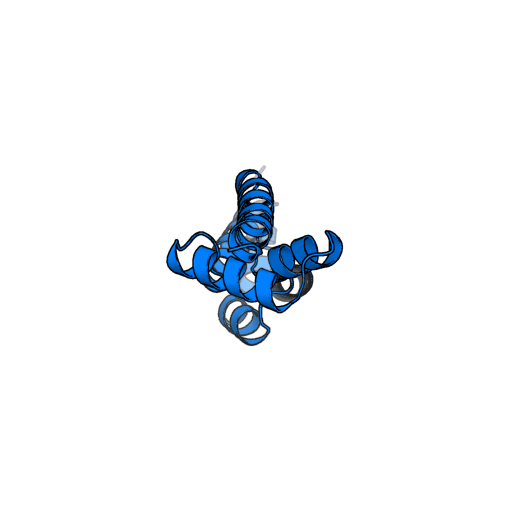1.253 -13.811 1.00 88.38 93 VAL A C 1
ATOM 766 O O . VAL A 1 93 ? -0.450 -1.183 -14.287 1.00 88.38 93 VAL A O 1
ATOM 769 N N . TYR A 1 94 ? -2.686 -1.124 -14.555 1.00 86.50 94 TYR A N 1
ATOM 770 C CA . TYR A 1 94 ? -2.645 -0.811 -15.977 1.00 86.50 94 TYR A CA 1
ATOM 771 C C . TYR A 1 94 ? -1.976 0.544 -16.215 1.00 86.50 94 TYR A C 1
ATOM 773 O O . TYR A 1 94 ? -0.992 0.610 -16.953 1.00 86.50 94 TYR A O 1
ATOM 781 N N . GLU A 1 95 ? -2.423 1.582 -15.512 1.00 88.12 95 GLU A N 1
ATOM 782 C CA . GLU A 1 95 ? -1.911 2.946 -15.640 1.00 88.12 95 GLU A CA 1
ATOM 783 C C . GLU A 1 95 ? -0.411 3.038 -15.330 1.00 88.12 95 GLU A C 1
ATOM 785 O O . GLU A 1 95 ? 0.341 3.677 -16.060 1.00 88.12 95 GLU A O 1
ATOM 790 N N . MET A 1 96 ? 0.069 2.332 -14.303 1.00 87.50 96 MET A N 1
ATOM 791 C CA . MET A 1 96 ? 1.495 2.321 -13.952 1.00 87.50 96 MET A CA 1
ATOM 792 C C . MET A 1 96 ? 2.363 1.539 -14.932 1.00 87.50 96 MET A C 1
ATOM 794 O O . MET A 1 96 ? 3.560 1.811 -15.056 1.00 87.50 96 MET A O 1
ATOM 798 N N . THR A 1 97 ? 1.795 0.535 -15.597 1.00 84.12 97 THR A N 1
ATOM 799 C CA . THR A 1 97 ? 2.558 -0.378 -16.455 1.00 84.12 97 THR A CA 1
ATOM 800 C C . THR A 1 97 ? 2.425 -0.069 -17.940 1.00 84.12 97 THR A C 1
ATOM 802 O O . THR A 1 97 ? 3.209 -0.604 -18.727 1.00 84.12 97 THR A O 1
ATOM 805 N N . LYS A 1 98 ? 1.479 0.786 -18.351 1.00 84.00 98 LYS A N 1
ATOM 806 C CA . LYS A 1 98 ? 1.233 1.114 -19.763 1.00 84.00 98 LYS A CA 1
ATOM 807 C C . LYS A 1 98 ? 2.490 1.638 -20.462 1.00 84.00 98 LYS A C 1
ATOM 809 O O . LYS A 1 98 ? 2.819 1.103 -21.515 1.00 84.00 98 LYS A O 1
ATOM 814 N N . ASP A 1 99 ? 3.246 2.510 -19.793 1.00 78.69 99 ASP A N 1
ATOM 815 C CA . ASP A 1 99 ? 4.433 3.190 -20.334 1.00 78.69 99 ASP A CA 1
ATOM 816 C C . ASP A 1 99 ? 5.740 2.391 -20.175 1.00 78.69 99 ASP A C 1
ATOM 818 O O . ASP A 1 99 ? 6.822 2.881 -20.497 1.00 78.69 99 ASP A O 1
ATOM 822 N N . ILE A 1 100 ? 5.681 1.167 -19.637 1.00 77.75 100 ILE A N 1
ATOM 823 C CA . ILE A 1 100 ? 6.871 0.320 -19.507 1.00 77.75 100 ILE A CA 1
ATOM 824 C C . ILE A 1 100 ? 7.150 -0.347 -20.852 1.00 77.75 100 ILE A C 1
ATOM 826 O O . ILE A 1 100 ? 6.406 -1.231 -21.282 1.00 77.75 100 ILE A O 1
ATOM 830 N N . ASP A 1 101 ? 8.258 0.050 -21.468 1.00 71.00 101 ASP A N 1
ATOM 831 C CA . ASP A 1 101 ? 8.795 -0.576 -22.670 1.00 71.00 101 ASP A CA 1
ATOM 832 C C . ASP A 1 101 ? 9.761 -1.717 -22.298 1.00 71.00 101 ASP A C 1
ATOM 834 O O . ASP A 1 101 ? 10.860 -1.507 -21.769 1.00 71.00 101 ASP A O 1
ATOM 838 N N . ASP A 1 102 ? 9.322 -2.952 -22.547 1.00 65.69 102 ASP A N 1
ATOM 839 C CA . ASP A 1 102 ? 10.091 -4.167 -22.272 1.00 65.69 102 ASP A CA 1
ATOM 840 C C . ASP A 1 102 ? 11.324 -4.313 -23.182 1.00 65.69 102 ASP A C 1
ATOM 842 O O . ASP A 1 102 ? 12.322 -4.903 -22.755 1.00 65.69 102 ASP A O 1
ATOM 846 N N . GLU A 1 103 ? 11.295 -3.752 -24.393 1.00 61.03 103 GLU A N 1
ATOM 847 C CA . GLU A 1 103 ? 12.373 -3.850 -25.383 1.00 61.03 103 GLU A CA 1
ATOM 848 C C . GLU A 1 103 ? 13.542 -2.927 -25.012 1.00 61.03 103 GLU A C 1
ATOM 850 O O . GLU A 1 103 ? 14.696 -3.366 -24.934 1.00 61.03 103 GLU A O 1
ATOM 855 N N . LEU A 1 104 ? 13.238 -1.684 -24.619 1.00 60.41 104 LEU A N 1
ATOM 856 C CA . LEU A 1 104 ? 14.227 -0.754 -24.058 1.00 60.41 104 LEU A CA 1
ATOM 857 C C . LEU A 1 104 ? 14.864 -1.290 -22.767 1.00 60.41 104 LEU A C 1
ATOM 859 O O . LEU A 1 104 ? 16.062 -1.111 -22.522 1.00 60.41 104 LEU A O 1
ATOM 863 N N . ASN A 1 105 ? 14.074 -1.962 -21.932 1.00 59.69 105 ASN A N 1
ATOM 864 C CA . ASN A 1 105 ? 14.559 -2.566 -20.696 1.00 59.69 105 ASN A CA 1
ATOM 865 C C . ASN A 1 105 ? 15.488 -3.763 -20.958 1.00 59.69 105 ASN A C 1
ATOM 867 O O . ASN A 1 105 ? 16.519 -3.887 -20.290 1.00 59.69 105 ASN A O 1
ATOM 871 N N . ALA A 1 106 ? 15.175 -4.606 -21.947 1.00 60.19 106 ALA A N 1
ATOM 872 C CA . ALA A 1 106 ? 16.036 -5.711 -22.366 1.00 60.19 106 ALA A CA 1
ATOM 873 C C . ALA A 1 106 ? 17.376 -5.213 -22.937 1.00 60.19 106 ALA A C 1
ATOM 875 O O . ALA A 1 106 ? 18.432 -5.742 -22.574 1.00 60.19 106 ALA A O 1
ATOM 876 N N . TYR A 1 107 ? 17.348 -4.146 -23.742 1.00 60.59 107 TYR A N 1
ATOM 877 C CA . TYR A 1 107 ? 18.552 -3.510 -24.283 1.00 60.59 107 TYR A CA 1
ATOM 878 C C . TYR A 1 107 ? 19.490 -2.997 -23.174 1.00 60.59 107 TYR A C 1
ATOM 880 O O . TYR A 1 107 ? 20.683 -3.307 -23.169 1.00 60.59 107 TYR A O 1
ATOM 888 N N . LYS A 1 108 ? 18.950 -2.300 -22.161 1.00 59.75 108 LYS A N 1
ATOM 889 C CA . LYS A 1 108 ? 19.736 -1.793 -21.016 1.00 59.75 108 LYS A CA 1
ATOM 890 C C . LYS A 1 108 ? 20.445 -2.903 -20.231 1.00 59.75 108 LYS A C 1
ATOM 892 O O . LYS A 1 108 ? 21.585 -2.715 -19.810 1.00 59.75 108 LYS A O 1
ATOM 897 N N . ILE A 1 109 ? 19.800 -4.059 -20.049 1.00 58.03 109 ILE A N 1
ATOM 898 C CA . ILE A 1 109 ? 20.405 -5.221 -19.370 1.00 58.03 109 ILE A CA 1
ATOM 899 C C . ILE A 1 109 ? 21.532 -5.831 -20.212 1.00 58.03 109 ILE A C 1
ATOM 901 O O . ILE A 1 109 ? 22.536 -6.280 -19.654 1.00 58.03 109 ILE A O 1
ATOM 905 N N . GLY A 1 110 ? 21.370 -5.848 -21.539 1.00 59.25 110 GLY A N 1
ATOM 906 C CA . GLY A 1 110 ? 22.394 -6.307 -22.477 1.00 59.25 110 GLY A CA 1
ATOM 907 C C . GLY A 1 110 ? 23.664 -5.459 -22.402 1.00 59.25 110 GLY A C 1
ATOM 908 O O . GLY A 1 110 ? 24.755 -6.006 -22.249 1.00 59.25 110 GLY A O 1
ATOM 909 N N . CYS A 1 111 ? 23.526 -4.129 -22.405 1.00 57.16 111 CYS A N 1
ATOM 910 C CA . CYS A 1 111 ? 24.668 -3.214 -22.315 1.00 57.16 111 CYS A CA 1
ATOM 911 C C . CYS A 1 111 ? 25.361 -3.241 -20.942 1.00 57.16 111 CYS A C 1
ATOM 913 O O . CYS A 1 111 ? 26.586 -3.217 -20.881 1.00 57.16 111 CYS A O 1
ATOM 915 N N . SER A 1 112 ? 24.622 -3.361 -19.830 1.00 56.34 112 SER A N 1
ATOM 916 C CA . SER A 1 112 ? 25.226 -3.362 -18.483 1.00 56.34 112 SER A CA 1
ATOM 917 C C . SER A 1 112 ? 25.987 -4.651 -18.134 1.00 56.34 112 SER A C 1
ATOM 919 O O . SER A 1 112 ? 26.529 -4.769 -17.038 1.00 56.34 112 SER A O 1
ATOM 921 N N . ARG A 1 113 ? 25.956 -5.662 -19.009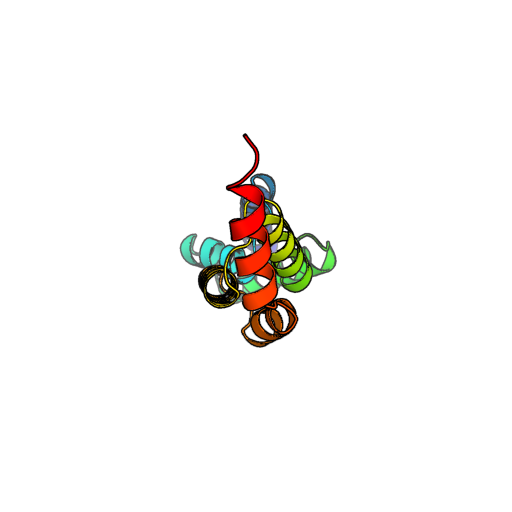 1.00 51.03 113 ARG A N 1
ATOM 922 C CA . ARG A 1 113 ? 26.638 -6.955 -18.831 1.00 51.03 113 ARG A CA 1
ATOM 923 C C . ARG A 1 113 ? 27.954 -7.032 -19.619 1.00 51.03 113 ARG A C 1
ATOM 925 O O . ARG A 1 113 ? 28.664 -8.023 -19.494 1.00 51.03 113 ARG A O 1
ATOM 932 N N . ILE A 1 114 ? 28.271 -5.977 -20.376 1.00 48.97 114 ILE A N 1
ATOM 933 C CA . ILE A 1 114 ? 29.514 -5.766 -21.128 1.00 48.97 114 ILE A CA 1
ATOM 934 C C . ILE A 1 114 ? 30.164 -4.477 -20.600 1.00 48.97 114 ILE A C 1
ATOM 936 O O . ILE A 1 114 ? 30.324 -3.487 -21.303 1.00 48.97 114 ILE A O 1
ATOM 940 N N . ALA A 1 115 ? 30.480 -4.457 -19.314 1.00 42.81 115 ALA A N 1
ATOM 941 C CA . ALA A 1 115 ? 31.447 -3.525 -18.758 1.00 42.81 115 ALA A CA 1
ATOM 942 C C . ALA A 1 115 ? 32.436 -4.401 -17.990 1.00 42.81 115 ALA A C 1
ATOM 944 O O . ALA A 1 115 ? 32.053 -5.027 -17.000 1.00 42.81 115 ALA A O 1
ATOM 945 N N . PHE A 1 116 ? 33.623 -4.560 -18.580 1.00 41.66 116 PHE A N 1
ATOM 946 C CA . PHE A 1 116 ? 34.775 -5.251 -18.003 1.00 41.66 116 PHE A CA 1
ATOM 947 C C . PHE A 1 116 ? 35.316 -4.487 -16.795 1.00 41.66 116 PHE A C 1
ATOM 949 O O . PHE A 1 116 ? 35.239 -3.236 -16.818 1.00 41.66 116 PHE A O 1
#

Radius of gyration: 18.01 Å; chains: 1; bounding box: 55×23×49 Å

Foldseek 3Di:
DPVVVLLVVLLVQLCVVLVVDQAALQVSLVVSVVVVRDNVSSVVSSVVCVVVVSHDLLVVLLVLCVVCCVPQNDALVVSLVVSVVRVRDNVSSCVSSVPDDRVVSVVVNVVVVPDD